Protein AF-A0AAW2KKP0-F1 (afdb_monomer_lite)

pLDDT: mean 89.43, std 18.11, range [39.25, 98.88]

Structure (mmCIF, N/CA/C/O backbone):
data_AF-A0AAW2KKP0-F1
#
_entry.id   AF-A0AAW2KKP0-F1
#
loop_
_atom_site.group_PDB
_atom_site.id
_atom_site.type_symbol
_atom_site.label_atom_id
_atom_site.label_alt_id
_atom_site.label_comp_id
_atom_site.label_asym_id
_atom_site.label_entity_id
_atom_site.label_seq_id
_atom_site.pdbx_PDB_ins_code
_atom_site.Cartn_x
_atom_site.Cartn_y
_atom_site.Cartn_z
_atom_site.occupancy
_atom_site.B_iso_or_equiv
_atom_site.auth_seq_id
_atom_site.auth_comp_id
_atom_site.auth_asym_id
_atom_site.auth_atom_id
_atom_site.pdbx_PDB_model_num
ATOM 1 N N . MET A 1 1 ? -4.303 7.853 -9.889 1.00 92.69 1 MET A N 1
ATOM 2 C CA . MET A 1 1 ? -4.606 7.626 -8.460 1.00 92.69 1 MET A CA 1
ATOM 3 C C . MET A 1 1 ? -3.376 7.920 -7.611 1.00 92.69 1 MET A C 1
ATOM 5 O O . MET A 1 1 ? -3.380 8.950 -6.962 1.00 92.69 1 MET A O 1
ATOM 9 N N . ALA A 1 2 ? -2.305 7.117 -7.682 1.00 96.62 2 ALA A N 1
ATOM 10 C CA . ALA A 1 2 ? -1.173 7.235 -6.755 1.00 96.62 2 ALA A CA 1
ATOM 11 C C . ALA A 1 2 ? -0.365 8.551 -6.837 1.00 96.62 2 ALA A C 1
ATOM 13 O O . ALA A 1 2 ? 0.182 8.988 -5.834 1.00 96.62 2 ALA A O 1
ATOM 14 N N . ALA A 1 3 ? -0.290 9.204 -8.000 1.00 97.62 3 ALA A N 1
ATOM 15 C CA . ALA A 1 3 ? 0.525 10.413 -8.179 1.00 97.62 3 ALA A CA 1
ATOM 16 C C . ALA A 1 3 ? -0.032 11.680 -7.504 1.00 97.62 3 ALA A C 1
ATOM 18 O O . ALA A 1 3 ? 0.726 12.593 -7.192 1.00 97.62 3 ALA A O 1
ATOM 19 N N . ASP A 1 4 ? -1.344 11.746 -7.281 1.00 98.50 4 ASP A N 1
ATOM 20 C CA . ASP A 1 4 ? -2.006 12.924 -6.723 1.00 98.50 4 ASP A CA 1
ATOM 21 C C . ASP A 1 4 ? -2.357 12.678 -5.243 1.00 98.50 4 ASP A C 1
ATOM 23 O O . ASP A 1 4 ? -3.086 11.723 -4.958 1.00 98.50 4 ASP A O 1
ATOM 27 N N . PRO A 1 5 ? -1.872 13.502 -4.292 1.00 98.31 5 PRO A N 1
ATOM 28 C CA . PRO A 1 5 ? -2.109 13.282 -2.864 1.00 98.31 5 PRO A CA 1
ATOM 29 C C . PRO A 1 5 ? -3.590 13.248 -2.477 1.00 98.31 5 PRO A C 1
ATOM 31 O O . PRO A 1 5 ? -3.998 12.422 -1.663 1.00 98.31 5 PRO A O 1
ATOM 34 N N . SER A 1 6 ? -4.420 14.106 -3.078 1.00 98.44 6 SER A N 1
ATOM 35 C CA . SER A 1 6 ? -5.860 14.119 -2.798 1.00 98.44 6 SER A CA 1
ATOM 36 C C . SER A 1 6 ? -6.539 12.840 -3.289 1.00 98.44 6 SER A C 1
ATOM 38 O O . SER A 1 6 ? -7.356 12.254 -2.580 1.00 98.44 6 SER A O 1
ATOM 40 N N . SER A 1 7 ? -6.157 12.362 -4.472 1.00 98.62 7 SER A N 1
ATOM 41 C CA . SER A 1 7 ? -6.647 11.108 -5.042 1.00 98.62 7 SER A CA 1
ATOM 42 C C . SER A 1 7 ? -6.182 9.883 -4.251 1.00 98.62 7 SER A C 1
ATOM 44 O O . SER A 1 7 ? -6.970 8.954 -4.075 1.00 98.62 7 SER A O 1
ATOM 46 N N . ARG A 1 8 ? -4.938 9.867 -3.747 1.00 98.50 8 ARG A N 1
ATOM 47 C CA . ARG A 1 8 ? -4.456 8.812 -2.838 1.00 98.50 8 ARG A CA 1
ATOM 48 C C . ARG A 1 8 ? -5.246 8.778 -1.541 1.00 98.50 8 ARG A C 1
ATOM 50 O O . ARG A 1 8 ? -5.728 7.713 -1.170 1.00 98.50 8 ARG A O 1
ATOM 57 N N . ALA A 1 9 ? -5.432 9.930 -0.897 1.00 98.56 9 ALA A N 1
ATOM 58 C CA . ALA A 1 9 ? -6.204 10.022 0.338 1.00 98.56 9 ALA A CA 1
ATOM 59 C C . ALA A 1 9 ? -7.643 9.516 0.138 1.00 98.56 9 ALA A C 1
ATOM 61 O O . ALA A 1 9 ? -8.147 8.739 0.947 1.00 98.56 9 ALA A O 1
ATOM 62 N N . ALA A 1 10 ? -8.283 9.887 -0.977 1.00 98.75 10 ALA A N 1
ATOM 63 C CA . ALA A 1 10 ? -9.614 9.397 -1.330 1.00 98.75 10 ALA A CA 1
ATOM 64 C C . ALA A 1 10 ? -9.642 7.874 -1.56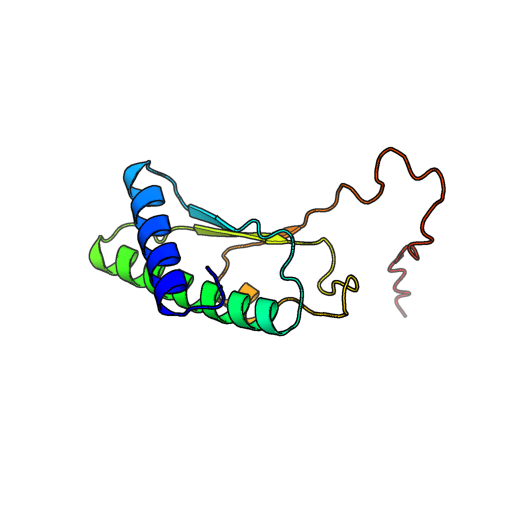2 1.00 98.75 10 ALA A C 1
ATOM 66 O O . ALA A 1 10 ? -10.557 7.190 -1.096 1.00 98.75 10 ALA A O 1
ATOM 67 N N . PHE A 1 11 ? -8.640 7.321 -2.251 1.00 98.81 11 PHE A N 1
ATOM 68 C CA . PHE A 1 11 ? -8.515 5.876 -2.456 1.00 98.81 11 PHE A CA 1
ATOM 69 C C . PHE A 1 11 ? -8.333 5.124 -1.132 1.00 98.81 11 PHE A C 1
ATOM 71 O O . PHE A 1 11 ? -9.074 4.187 -0.848 1.00 98.81 11 PHE A O 1
ATOM 78 N N . VAL A 1 12 ? -7.395 5.566 -0.295 1.00 98.69 12 VAL A N 1
ATOM 79 C CA . VAL A 1 12 ? -7.118 4.963 1.011 1.00 98.69 12 VAL A CA 1
ATOM 80 C C . VAL A 1 12 ? -8.368 4.985 1.893 1.00 98.69 12 VAL A C 1
ATOM 82 O O . VAL A 1 12 ? -8.784 3.932 2.379 1.00 98.69 12 VAL A O 1
ATOM 85 N N . HIS A 1 13 ? -9.024 6.140 2.027 1.00 98.69 13 HIS A N 1
ATOM 86 C CA . HIS A 1 13 ? -10.238 6.266 2.831 1.00 98.69 13 HIS A CA 1
ATOM 87 C C . HIS A 1 13 ? -11.353 5.345 2.320 1.00 98.69 13 HIS A C 1
ATOM 89 O O . HIS A 1 13 ? -11.922 4.571 3.094 1.00 98.69 13 HIS A O 1
ATOM 95 N N . SER A 1 14 ? -11.652 5.392 1.020 1.00 98.69 14 SER A N 1
ATOM 96 C CA . SER A 1 14 ? -12.727 4.576 0.446 1.00 98.69 14 SER A CA 1
ATOM 97 C C . SER A 1 14 ? -12.431 3.075 0.529 1.00 98.69 14 SER A C 1
ATOM 99 O O . SER A 1 14 ? -13.346 2.288 0.767 1.00 98.69 14 SER A O 1
ATOM 101 N N . SER A 1 15 ? -11.166 2.656 0.413 1.00 98.69 15 SER A N 1
ATOM 102 C CA . SER A 1 15 ? -10.776 1.248 0.565 1.00 98.69 15 SER A CA 1
ATOM 103 C C . SER A 1 15 ? -11.062 0.712 1.974 1.00 98.69 15 SER A C 1
ATOM 105 O O . SER A 1 15 ? -11.601 -0.387 2.118 1.00 98.69 15 SER A O 1
ATOM 107 N N . VAL A 1 16 ? -10.782 1.511 3.010 1.00 98.81 16 VAL A N 1
ATOM 108 C CA . VAL A 1 16 ? -11.070 1.174 4.409 1.00 98.81 16 VAL A CA 1
ATOM 109 C C . VAL A 1 16 ? -12.580 1.094 4.635 1.00 98.81 16 VAL A C 1
ATOM 111 O O . VAL A 1 16 ? -13.064 0.115 5.207 1.00 98.81 16 VAL A O 1
ATOM 114 N N . GLU A 1 17 ? -13.348 2.064 4.129 1.00 98.69 17 GLU A N 1
ATOM 115 C CA . GLU A 1 17 ? -14.813 2.044 4.223 1.00 98.69 17 GLU A CA 1
ATOM 116 C C . GLU A 1 17 ? -15.419 0.806 3.562 1.00 98.69 17 GLU A C 1
ATOM 118 O O . GLU A 1 17 ? -16.254 0.130 4.164 1.00 98.69 17 GLU A O 1
ATOM 123 N N . VAL A 1 18 ? -14.990 0.481 2.340 1.00 98.81 18 VAL A N 1
ATOM 124 C CA . VAL A 1 18 ? -15.450 -0.703 1.603 1.00 98.81 18 VAL A CA 1
ATOM 125 C C . VAL A 1 18 ? -15.104 -1.974 2.373 1.00 98.81 18 VAL A C 1
ATOM 127 O O . VAL A 1 18 ? -15.985 -2.809 2.590 1.00 98.81 18 VAL A O 1
ATOM 130 N N . ALA A 1 19 ? -13.864 -2.105 2.851 1.00 98.69 19 ALA A N 1
ATOM 131 C CA . ALA A 1 19 ? -13.440 -3.261 3.632 1.00 98.69 19 ALA A CA 1
ATOM 132 C C . ALA A 1 19 ? -14.338 -3.462 4.862 1.00 98.69 19 ALA A C 1
ATOM 134 O O . ALA A 1 19 ? -14.841 -4.561 5.105 1.00 98.69 19 ALA A O 1
ATOM 135 N N . ARG A 1 20 ? -14.629 -2.385 5.600 1.00 98.12 20 ARG A N 1
ATOM 136 C CA . ARG A 1 20 ? -15.511 -2.448 6.771 1.00 98.12 20 ARG A CA 1
ATOM 137 C C . ARG A 1 20 ? -16.963 -2.722 6.417 1.00 98.12 20 ARG A C 1
ATOM 139 O O . ARG A 1 20 ? -17.588 -3.533 7.100 1.00 98.12 20 ARG A O 1
ATOM 146 N N . LYS A 1 21 ? -17.483 -2.084 5.368 1.00 98.50 21 LYS A N 1
ATOM 147 C CA . LYS A 1 21 ? -18.865 -2.235 4.897 1.00 98.50 21 LYS A CA 1
ATOM 148 C C . LYS A 1 21 ? -19.187 -3.679 4.530 1.00 98.50 21 LYS A C 1
ATOM 150 O O . LYS A 1 21 ? -20.283 -4.146 4.822 1.00 98.50 21 LYS A O 1
ATOM 155 N N . PHE A 1 22 ? -18.239 -4.377 3.912 1.00 98.56 22 PH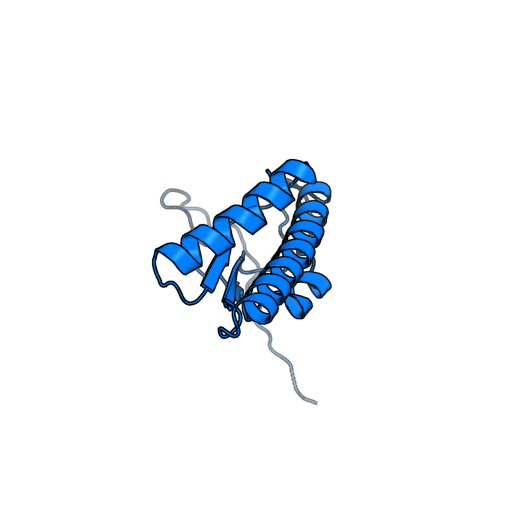E A N 1
ATOM 156 C CA . PHE A 1 22 ? -18.424 -5.757 3.460 1.00 98.56 22 PHE A CA 1
ATOM 157 C C . PHE A 1 22 ? -17.825 -6.807 4.404 1.00 98.56 22 PHE A C 1
ATOM 159 O O . PHE A 1 22 ? -17.858 -7.994 4.098 1.00 98.56 22 PHE A O 1
ATOM 166 N N . GLY A 1 23 ? -17.323 -6.395 5.572 1.00 98.06 23 GLY A N 1
ATOM 167 C CA . GLY A 1 23 ? -16.833 -7.319 6.595 1.00 98.06 23 GLY A CA 1
ATOM 168 C C . GLY A 1 23 ? -15.485 -7.972 6.278 1.00 98.06 23 GLY A C 1
ATOM 169 O O . GLY A 1 23 ? -15.166 -8.999 6.871 1.00 98.06 23 GLY A O 1
ATOM 170 N N . PHE A 1 24 ? -14.684 -7.388 5.385 1.00 98.62 24 PHE A N 1
ATOM 171 C CA . PHE A 1 24 ? -13.327 -7.855 5.115 1.00 98.62 24 PHE A CA 1
ATOM 172 C C . PHE A 1 24 ? -12.389 -7.596 6.301 1.00 98.62 24 PHE A C 1
ATOM 174 O O . PHE A 1 24 ? -12.547 -6.641 7.069 1.00 98.62 24 PHE A O 1
ATOM 181 N N . ASN A 1 25 ? -11.374 -8.453 6.426 1.00 98.38 25 ASN A N 1
ATOM 182 C CA . ASN A 1 25 ? -10.323 -8.321 7.437 1.00 98.38 25 ASN A CA 1
ATOM 183 C C . ASN A 1 25 ? -9.124 -7.498 6.960 1.00 98.38 25 ASN A C 1
ATOM 185 O O . ASN A 1 25 ? -8.277 -7.153 7.777 1.00 98.38 25 ASN A O 1
ATOM 189 N N . GLY A 1 26 ? -9.049 -7.178 5.671 1.00 98.50 26 GLY A N 1
ATOM 190 C CA . GLY A 1 26 ? -7.928 -6.460 5.090 1.00 98.50 26 GLY A CA 1
ATOM 191 C C . GLY A 1 26 ? -8.158 -6.070 3.641 1.00 98.50 26 GLY A C 1
ATOM 192 O O . GLY A 1 26 ? -9.215 -6.361 3.077 1.00 98.50 26 GLY A O 1
ATOM 193 N N . VAL A 1 27 ? -7.151 -5.423 3.062 1.00 98.62 27 VAL A N 1
ATOM 194 C CA . VAL A 1 27 ? -7.083 -5.076 1.643 1.00 98.62 27 VAL A CA 1
ATOM 195 C C . VAL A 1 27 ? -5.728 -5.502 1.081 1.00 98.62 27 VAL A C 1
ATOM 197 O O . VAL A 1 27 ? -4.699 -5.316 1.729 1.00 98.62 27 VAL A O 1
ATOM 200 N N . ASP A 1 28 ? -5.746 -6.061 -0.127 1.00 98.75 28 ASP A N 1
ATOM 201 C CA . ASP A 1 28 ? -4.554 -6.443 -0.884 1.00 98.75 28 ASP A CA 1
ATOM 202 C C . ASP A 1 28 ? -4.356 -5.474 -2.055 1.00 98.75 28 ASP A C 1
ATOM 204 O O . ASP A 1 28 ? -5.293 -5.206 -2.812 1.00 98.75 28 ASP A O 1
ATOM 208 N N . LEU A 1 29 ? -3.154 -4.909 -2.178 1.00 98.62 29 LEU A N 1
ATOM 209 C CA . LEU A 1 29 ? -2.774 -4.057 -3.299 1.00 98.62 29 LEU A CA 1
ATOM 210 C C . LEU A 1 29 ? -2.119 -4.887 -4.398 1.00 98.62 29 LEU A C 1
ATOM 212 O O . LEU A 1 29 ? -1.036 -5.432 -4.201 1.00 98.62 29 LEU A O 1
ATOM 216 N N . ASP A 1 30 ? -2.720 -4.869 -5.580 1.00 98.44 30 ASP A N 1
ATOM 217 C CA . ASP A 1 30 ? -2.198 -5.569 -6.751 1.00 98.44 30 ASP A CA 1
ATOM 218 C C . ASP A 1 30 ? -1.919 -4.580 -7.895 1.00 98.44 30 ASP A C 1
ATOM 220 O O . ASP A 1 30 ? -2.707 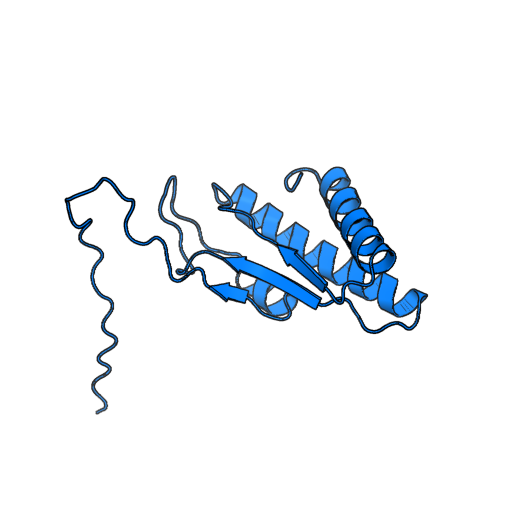-4.402 -8.826 1.00 98.44 30 ASP A O 1
ATOM 224 N N . TRP A 1 31 ? -0.825 -3.818 -7.767 1.00 98.00 31 TRP A N 1
ATOM 225 C CA . TRP A 1 31 ? -0.361 -2.911 -8.822 1.00 98.00 31 TRP A CA 1
ATOM 226 C C . TRP A 1 31 ? 0.706 -3.610 -9.669 1.00 98.00 31 TRP A C 1
ATOM 228 O O . TRP A 1 31 ? 1.860 -3.731 -9.252 1.00 98.00 31 TRP A O 1
ATOM 238 N N . GLU A 1 32 ? 0.328 -3.978 -10.895 1.00 95.94 32 GLU A N 1
ATOM 239 C CA . GLU A 1 32 ? 1.170 -4.668 -11.878 1.00 95.94 32 GLU A CA 1
ATOM 240 C C . GLU A 1 32 ? 1.583 -3.785 -13.072 1.00 95.94 32 GLU A C 1
ATOM 242 O O . GLU A 1 32 ? 0.857 -3.606 -14.045 1.00 95.94 32 GLU A O 1
ATOM 247 N N . TYR A 1 33 ? 2.757 -3.174 -13.100 1.00 95.12 33 TYR A N 1
ATOM 248 C CA . TYR A 1 33 ? 3.620 -2.840 -11.974 1.00 95.12 33 TYR A CA 1
ATOM 249 C C . TYR A 1 33 ? 3.793 -1.312 -11.976 1.00 95.12 33 TYR A C 1
ATOM 251 O O . TYR A 1 33 ? 3.641 -0.713 -13.050 1.00 95.12 33 TYR A O 1
ATOM 259 N N . PRO A 1 34 ? 4.158 -0.666 -10.847 1.00 96.31 34 PRO A N 1
ATOM 260 C CA . PRO A 1 34 ? 4.692 0.702 -10.864 1.00 96.31 34 PRO A CA 1
ATOM 261 C C . PRO A 1 34 ? 5.676 0.837 -12.027 1.00 96.31 34 PRO A C 1
ATOM 263 O O . PRO A 1 34 ? 6.474 -0.084 -12.203 1.00 96.31 34 PRO A O 1
ATOM 266 N N . GLN A 1 35 ? 5.603 1.868 -12.871 1.00 94.44 35 GLN A N 1
ATOM 267 C CA . GLN A 1 35 ? 6.333 1.871 -14.150 1.00 94.44 35 GLN A CA 1
ATOM 268 C C . GLN A 1 35 ? 7.759 2.416 -14.036 1.00 94.44 35 GLN A C 1
ATOM 270 O O . GLN A 1 35 ? 8.659 1.945 -14.738 1.00 94.44 35 GLN A O 1
ATOM 275 N N . ASP A 1 36 ? 7.982 3.361 -13.127 1.00 95.31 36 ASP A N 1
ATOM 276 C CA . ASP A 1 36 ? 9.243 4.080 -12.972 1.00 95.31 36 ASP A CA 1
ATOM 277 C C . ASP A 1 36 ? 9.550 4.416 -11.498 1.00 95.31 36 ASP A C 1
ATOM 279 O O . ASP A 1 36 ? 8.891 3.941 -10.571 1.00 95.31 36 ASP A O 1
ATOM 283 N N . SER A 1 37 ? 10.608 5.197 -11.263 1.00 95.38 37 SER A N 1
ATOM 284 C CA . SER A 1 37 ? 10.990 5.643 -9.919 1.00 95.38 37 SER A CA 1
ATOM 285 C C . SER A 1 37 ? 9.957 6.565 -9.272 1.00 95.38 37 SER A C 1
ATOM 287 O O . SER A 1 37 ? 9.860 6.587 -8.048 1.00 95.38 37 SER A O 1
ATOM 289 N N . THR A 1 38 ? 9.206 7.328 -10.067 1.00 97.06 38 THR A N 1
ATOM 290 C CA . THR A 1 38 ? 8.164 8.228 -9.572 1.00 97.06 38 THR A CA 1
ATOM 291 C C . THR A 1 38 ? 6.971 7.420 -9.081 1.00 97.06 38 THR A C 1
ATOM 293 O O . THR A 1 38 ? 6.498 7.653 -7.974 1.00 97.06 38 THR A O 1
ATOM 296 N N . ASP A 1 39 ? 6.547 6.398 -9.821 1.00 97.69 39 ASP A N 1
ATOM 297 C CA . ASP A 1 39 ? 5.533 5.456 -9.350 1.00 97.69 39 ASP A CA 1
ATOM 298 C C . ASP A 1 39 ? 5.985 4.700 -8.096 1.00 97.69 39 ASP A C 1
ATOM 300 O O . ASP A 1 39 ? 5.177 4.487 -7.196 1.00 97.69 39 ASP A O 1
ATOM 304 N N . MET A 1 40 ? 7.271 4.346 -7.979 1.00 97.69 40 MET A N 1
ATOM 305 C CA . MET A 1 40 ? 7.799 3.732 -6.751 1.00 97.69 40 MET A CA 1
ATOM 306 C C . MET A 1 40 ? 7.759 4.684 -5.545 1.00 97.69 40 MET A C 1
ATOM 308 O O . MET A 1 40 ? 7.449 4.241 -4.441 1.00 97.69 40 MET A O 1
ATOM 312 N N . GLN A 1 41 ? 8.018 5.981 -5.738 1.00 98.38 41 GLN A N 1
ATOM 313 C CA . GLN A 1 41 ? 7.844 6.998 -4.688 1.00 98.38 41 GLN A CA 1
ATOM 314 C C . GLN A 1 41 ? 6.365 7.204 -4.339 1.00 98.38 41 GLN A C 1
ATOM 316 O O . GLN A 1 41 ? 6.004 7.335 -3.175 1.00 98.38 41 GLN A O 1
ATOM 321 N N . ASN A 1 42 ? 5.483 7.181 -5.335 1.00 98.75 42 ASN A N 1
ATOM 322 C CA . ASN A 1 42 ? 4.046 7.278 -5.101 1.00 98.75 42 ASN A CA 1
ATOM 323 C C . ASN A 1 42 ? 3.499 6.044 -4.373 1.00 98.75 42 ASN A C 1
ATOM 325 O O . ASN A 1 42 ? 2.599 6.181 -3.547 1.00 98.75 42 ASN A O 1
ATOM 329 N N . LEU A 1 43 ? 4.043 4.855 -4.652 1.00 98.69 43 LEU A N 1
ATOM 330 C CA . LEU A 1 43 ? 3.756 3.636 -3.901 1.00 98.69 43 LEU A CA 1
ATOM 331 C C . LEU A 1 43 ? 4.219 3.771 -2.446 1.00 98.69 43 LEU A C 1
ATOM 333 O O . LEU A 1 43 ? 3.459 3.425 -1.551 1.00 98.69 43 LEU A O 1
ATOM 337 N N . ASP A 1 44 ? 5.415 4.309 -2.203 1.00 98.62 44 ASP A N 1
ATOM 338 C CA . ASP A 1 44 ? 5.907 4.596 -0.849 1.00 98.62 44 ASP A CA 1
ATOM 339 C C . ASP A 1 44 ? 4.922 5.484 -0.064 1.00 98.62 44 ASP A C 1
ATOM 341 O O . ASP A 1 44 ? 4.418 5.077 0.985 1.00 98.62 44 ASP A O 1
ATOM 345 N N . CYS A 1 45 ? 4.544 6.639 -0.627 1.00 98.75 45 CYS A N 1
ATOM 346 C CA . CYS A 1 45 ? 3.560 7.527 -0.003 1.00 98.75 45 CYS A CA 1
ATOM 347 C C . CYS A 1 45 ? 2.201 6.848 0.206 1.00 98.75 45 CYS A C 1
ATOM 349 O O . CYS A 1 45 ? 1.590 7.014 1.259 1.00 98.75 45 CYS A O 1
ATOM 351 N N . LEU A 1 46 ? 1.729 6.076 -0.778 1.00 98.88 46 LEU A N 1
ATOM 352 C CA . LEU A 1 46 ? 0.463 5.354 -0.683 1.00 98.88 46 LEU A CA 1
ATOM 353 C C . LEU A 1 46 ? 0.457 4.387 0.505 1.00 98.88 46 LEU A C 1
ATOM 355 O O . LEU A 1 46 ? -0.512 4.372 1.258 1.00 98.88 46 LEU A O 1
ATOM 359 N N . LEU A 1 47 ? 1.516 3.595 0.687 1.00 98.88 47 LEU A N 1
ATOM 360 C CA . LEU A 1 47 ? 1.595 2.619 1.776 1.00 98.88 47 LEU A CA 1
ATOM 361 C C . LEU A 1 47 ? 1.649 3.292 3.155 1.00 98.88 47 LEU A C 1
ATOM 363 O O . LEU A 1 47 ? 0.964 2.842 4.077 1.00 98.88 47 LEU A O 1
ATOM 367 N N . ASP A 1 48 ? 2.413 4.380 3.283 1.00 98.75 48 ASP A N 1
ATOM 368 C CA . ASP A 1 48 ? 2.473 5.186 4.507 1.00 98.75 48 ASP A CA 1
ATOM 369 C C . ASP A 1 48 ? 1.092 5.771 4.859 1.00 98.75 48 ASP A C 1
ATOM 371 O O . ASP A 1 48 ? 0.607 5.617 5.984 1.00 98.75 48 ASP A O 1
ATOM 375 N N . GLU A 1 49 ? 0.423 6.406 3.891 1.00 98.81 49 GLU A N 1
ATOM 376 C CA . GLU A 1 49 ? -0.910 6.994 4.071 1.00 98.81 49 GLU A CA 1
ATOM 377 C C . GLU A 1 49 ? -1.955 5.924 4.422 1.00 98.81 49 GLU A C 1
ATOM 379 O O . GLU A 1 49 ? -2.792 6.134 5.305 1.00 98.81 49 GLU A O 1
ATOM 384 N N . TRP A 1 50 ? -1.877 4.750 3.790 1.00 98.81 50 TRP A N 1
ATOM 385 C CA . TRP A 1 50 ? -2.814 3.656 4.023 1.00 98.81 50 TRP A CA 1
ATOM 386 C C . TRP A 1 50 ? -2.709 3.079 5.429 1.00 98.81 50 TRP A C 1
ATOM 388 O O . TRP A 1 50 ? -3.726 2.908 6.107 1.00 98.81 50 TRP A O 1
ATOM 398 N N . ARG A 1 51 ? -1.485 2.838 5.914 1.00 98.81 51 ARG A N 1
ATOM 399 C CA . ARG A 1 51 ? -1.273 2.345 7.278 1.00 98.81 51 ARG A CA 1
ATOM 400 C C . ARG A 1 51 ? -1.731 3.364 8.322 1.00 98.81 51 ARG A C 1
ATOM 402 O O . ARG A 1 51 ? -2.316 2.970 9.333 1.00 98.81 51 ARG A O 1
ATOM 409 N N . VAL A 1 52 ? -1.514 4.658 8.072 1.00 98.81 52 VAL A N 1
ATOM 410 C CA . VAL A 1 52 ? -2.020 5.736 8.936 1.00 98.81 52 VAL A CA 1
ATOM 411 C C . VAL A 1 52 ? -3.546 5.715 9.003 1.00 98.81 52 VAL A C 1
ATOM 413 O O . VAL A 1 52 ? -4.097 5.778 10.102 1.00 98.81 52 VAL A O 1
ATOM 416 N N . GLU A 1 53 ? -4.237 5.603 7.868 1.00 98.81 53 GLU A N 1
ATOM 417 C CA . GLU A 1 53 ? -5.704 5.591 7.851 1.00 98.81 53 GLU A CA 1
ATOM 418 C C . GLU A 1 53 ? -6.287 4.358 8.544 1.00 98.81 53 GLU A C 1
ATOM 420 O O . GLU A 1 53 ? -7.196 4.480 9.363 1.00 98.81 53 GLU A O 1
ATOM 425 N N . VAL A 1 54 ? -5.705 3.179 8.309 1.00 98.81 54 VAL A N 1
ATOM 426 C CA . VAL A 1 54 ? -6.073 1.953 9.031 1.00 98.81 54 VAL A CA 1
ATOM 427 C C . VAL A 1 54 ? -5.897 2.124 10.543 1.00 98.81 54 VAL A C 1
ATOM 429 O O . VAL A 1 54 ? -6.759 1.708 11.316 1.00 98.81 54 VAL A O 1
ATOM 432 N N . GLY A 1 55 ? -4.801 2.752 10.982 1.00 98.75 55 GLY A N 1
ATOM 433 C CA . GLY A 1 55 ? -4.563 3.041 12.396 1.00 98.75 55 GLY A CA 1
ATOM 434 C C . GLY A 1 55 ? -5.595 4.005 12.991 1.00 98.75 55 GLY A C 1
ATOM 435 O O . GLY A 1 55 ? -6.086 3.771 14.097 1.00 98.75 55 GLY A O 1
ATOM 436 N N . LYS A 1 56 ? -5.966 5.060 12.252 1.00 98.69 56 LYS A N 1
ATOM 437 C CA . LYS A 1 56 ? -7.016 6.007 12.662 1.00 98.69 56 LYS A CA 1
ATOM 438 C C . LYS A 1 56 ? -8.370 5.322 12.798 1.00 98.69 56 LYS A C 1
ATOM 440 O O . LYS A 1 56 ? -9.028 5.492 13.822 1.00 98.69 56 LYS A O 1
ATOM 445 N N . GLU A 1 57 ? -8.775 4.538 11.801 1.00 98.62 57 GLU A N 1
ATOM 446 C CA . GLU A 1 57 ? -10.060 3.836 11.820 1.00 98.62 57 GLU A CA 1
ATOM 447 C C . GLU A 1 57 ? -10.129 2.814 12.960 1.00 98.62 57 GLU A C 1
ATOM 449 O O . GLU A 1 57 ? -11.126 2.767 13.685 1.00 98.62 57 GLU A O 1
ATOM 454 N N . ALA A 1 58 ? -9.057 2.050 13.181 1.00 98.62 58 ALA A N 1
ATOM 455 C CA . ALA A 1 58 ? -8.980 1.099 14.285 1.00 98.62 58 ALA A CA 1
ATOM 456 C C . ALA A 1 58 ? -9.086 1.804 15.646 1.00 98.62 58 ALA A C 1
ATOM 458 O O . ALA A 1 58 ? -9.842 1.370 16.515 1.00 98.62 58 ALA A O 1
ATOM 459 N N . GLY A 1 59 ? -8.383 2.930 15.818 1.00 98.56 59 GLY A N 1
ATOM 460 C CA . GLY A 1 59 ? -8.451 3.742 17.033 1.00 98.56 59 GLY A CA 1
ATOM 461 C C . GLY A 1 59 ? -9.835 4.354 17.276 1.00 98.56 59 GLY A C 1
ATOM 462 O O . GLY A 1 59 ? -10.300 4.375 18.413 1.00 98.56 59 GLY A O 1
ATOM 463 N N . ALA A 1 60 ? -10.515 4.812 16.222 1.00 98.38 60 ALA A N 1
ATOM 464 C CA . ALA A 1 60 ? -11.839 5.426 16.319 1.00 98.38 60 ALA A CA 1
ATOM 465 C C . ALA A 1 60 ? -12.961 4.411 16.599 1.00 98.38 60 ALA A C 1
ATOM 467 O O . ALA A 1 60 ? -13.934 4.736 17.276 1.00 98.38 60 ALA A O 1
ATOM 468 N N . THR A 1 61 ? -12.843 3.191 16.072 1.00 97.88 61 THR A N 1
ATOM 469 C CA . THR A 1 61 ? -13.900 2.168 16.163 1.00 97.88 61 THR A CA 1
ATOM 470 C C . THR A 1 61 ? -13.657 1.122 17.249 1.00 97.88 61 THR A C 1
ATOM 472 O O . THR A 1 61 ? -14.577 0.384 17.599 1.00 97.88 61 THR A O 1
ATOM 475 N N . GLY A 1 62 ? -12.425 1.007 17.754 1.00 98.12 62 GLY A N 1
ATOM 476 C CA . GLY A 1 62 ? -12.007 -0.069 18.655 1.00 98.12 62 GLY A CA 1
ATOM 477 C C . GLY A 1 62 ? -11.919 -1.444 17.981 1.00 98.12 62 GLY A C 1
ATOM 478 O O . GLY A 1 62 ? -11.743 -2.455 18.662 1.00 98.12 62 GLY A O 1
ATOM 479 N N . ARG A 1 63 ? -12.062 -1.515 16.651 1.00 98.00 63 ARG A N 1
ATOM 480 C CA . ARG A 1 63 ? -11.932 -2.763 15.890 1.00 98.00 63 ARG A CA 1
ATOM 481 C C . ARG A 1 63 ? -10.453 -3.089 15.659 1.00 98.00 63 ARG A C 1
ATOM 483 O O . ARG A 1 63 ? -9.640 -2.173 15.551 1.00 98.00 63 ARG A O 1
ATOM 490 N N . PRO A 1 64 ? -10.089 -4.376 15.500 1.00 98.56 64 PRO A N 1
ATOM 491 C CA . PRO A 1 64 ? -8.744 -4.740 15.067 1.00 98.56 64 PRO A CA 1
ATOM 492 C C . PRO A 1 64 ? -8.375 -4.033 13.751 1.00 98.56 64 PRO A C 1
ATOM 494 O O . PRO A 1 64 ? -9.239 -3.975 12.862 1.00 98.56 64 PRO A O 1
ATOM 497 N N . PRO A 1 65 ? -7.137 -3.521 13.601 1.00 98.62 65 PRO A N 1
ATOM 498 C CA . PRO A 1 65 ? -6.669 -2.925 12.353 1.00 98.62 65 PRO A CA 1
ATOM 499 C C . PRO A 1 65 ? -6.899 -3.854 11.160 1.00 98.62 65 PRO A C 1
ATOM 501 O O . PRO A 1 65 ? -6.750 -5.070 11.278 1.00 98.62 65 PRO A O 1
ATOM 504 N N . LEU A 1 66 ? -7.278 -3.279 10.019 1.00 98.81 66 LEU A N 1
ATOM 505 C CA . LEU A 1 66 ? -7.317 -4.020 8.762 1.00 98.81 66 LEU A CA 1
ATOM 506 C C . LEU A 1 66 ? -5.905 -4.481 8.383 1.00 98.81 66 LEU A C 1
ATOM 508 O O . LEU A 1 66 ? -4.935 -3.739 8.540 1.00 98.81 66 LEU A O 1
ATOM 512 N N . LEU A 1 67 ? -5.814 -5.698 7.861 1.00 98.88 67 LEU A N 1
ATOM 513 C CA . LEU A 1 67 ? -4.591 -6.211 7.262 1.00 98.88 67 LEU A CA 1
ATOM 514 C C . LEU A 1 67 ? -4.328 -5.475 5.946 1.00 98.88 67 LEU A C 1
ATOM 516 O O . LEU A 1 67 ? -5.251 -5.276 5.157 1.00 98.88 67 LEU A O 1
ATOM 520 N N . LEU A 1 68 ? -3.083 -5.088 5.704 1.00 98.88 68 LEU A N 1
ATOM 521 C CA . LEU A 1 68 ? -2.631 -4.541 4.431 1.00 98.88 68 LEU A CA 1
ATOM 522 C C . LEU A 1 68 ? -1.602 -5.485 3.833 1.00 98.88 68 LEU A C 1
ATOM 524 O O . LEU A 1 68 ? -0.557 -5.741 4.433 1.00 98.88 68 LEU A O 1
ATOM 528 N N . THR A 1 69 ? -1.891 -5.981 2.640 1.00 98.88 69 THR A N 1
ATOM 529 C CA . THR A 1 69 ? -1.010 -6.885 1.903 1.00 98.88 69 THR A CA 1
ATOM 530 C C . THR A 1 69 ? -0.786 -6.353 0.496 1.00 98.88 69 THR A C 1
ATOM 532 O O . THR A 1 69 ? -1.456 -5.413 0.062 1.00 98.88 69 THR A O 1
ATOM 535 N N . ALA A 1 70 ? 0.195 -6.902 -0.211 1.00 98.81 70 ALA A N 1
ATOM 536 C CA . ALA A 1 70 ? 0.356 -6.611 -1.626 1.00 98.81 70 ALA A CA 1
ATOM 537 C C . ALA A 1 70 ? 0.854 -7.830 -2.393 1.00 98.81 70 ALA A C 1
ATOM 539 O O . ALA A 1 70 ? 1.751 -8.540 -1.922 1.00 98.81 70 ALA A O 1
ATOM 540 N N . ALA A 1 71 ? 0.338 -8.015 -3.602 1.00 98.62 71 ALA A N 1
ATOM 541 C CA . ALA A 1 71 ? 0.963 -8.847 -4.611 1.00 98.62 71 ALA A CA 1
ATOM 542 C C . ALA A 1 71 ? 2.099 -8.057 -5.279 1.00 98.62 71 ALA A C 1
ATOM 544 O O . ALA A 1 71 ? 1.936 -6.916 -5.713 1.00 98.62 71 ALA A O 1
ATOM 545 N N . VAL A 1 72 ? 3.298 -8.641 -5.315 1.00 97.75 72 VAL A N 1
ATOM 546 C CA . VAL A 1 72 ? 4.488 -7.987 -5.879 1.00 97.75 72 VAL A CA 1
ATOM 547 C C . VAL A 1 72 ? 5.229 -8.916 -6.825 1.00 97.75 72 VAL A C 1
ATOM 549 O O . VAL A 1 72 ? 5.145 -10.144 -6.730 1.00 97.75 72 VAL A O 1
ATOM 552 N N . TYR A 1 73 ? 5.998 -8.320 -7.735 1.00 96.31 73 TYR A N 1
ATOM 553 C CA . TYR A 1 73 ? 6.878 -9.071 -8.622 1.00 96.31 73 TYR A CA 1
ATOM 554 C C . TYR A 1 73 ? 7.848 -9.953 -7.819 1.00 96.31 73 TYR A C 1
ATOM 556 O O . TYR A 1 73 ? 8.296 -9.579 -6.736 1.00 96.31 73 TYR A O 1
ATOM 564 N N . TYR A 1 74 ? 8.236 -11.108 -8.367 1.00 93.44 74 TYR A N 1
ATOM 565 C CA . TYR A 1 74 ? 9.106 -12.072 -7.674 1.00 93.44 74 TYR A CA 1
ATOM 566 C C . TYR A 1 74 ? 10.500 -11.525 -7.305 1.00 93.44 74 TYR A C 1
ATOM 568 O O . TYR A 1 74 ? 11.239 -12.153 -6.545 1.00 93.44 74 TYR A O 1
ATOM 576 N N . SER A 1 75 ? 10.906 -10.390 -7.882 1.00 94.50 75 SER A N 1
ATOM 577 C CA . SER A 1 75 ? 12.186 -9.736 -7.624 1.00 94.50 75 SER A CA 1
ATOM 578 C C . SER A 1 75 ? 11.984 -8.342 -7.043 1.00 94.50 75 SER A C 1
ATOM 580 O O . SER A 1 75 ? 11.121 -7.591 -7.492 1.00 94.50 75 SER A O 1
ATOM 582 N N . ALA A 1 76 ? 12.863 -7.958 -6.112 1.00 94.62 76 ALA A N 1
ATOM 583 C CA . ALA A 1 76 ? 12.920 -6.602 -5.565 1.00 94.62 76 ALA A CA 1
ATOM 584 C C . ALA A 1 76 ? 13.207 -5.530 -6.634 1.00 94.62 76 ALA A C 1
ATOM 586 O O . ALA A 1 76 ? 12.917 -4.354 -6.415 1.00 94.62 76 ALA A O 1
ATOM 587 N N . PHE A 1 77 ? 13.769 -5.940 -7.777 1.00 96.12 77 PHE A N 1
ATOM 588 C CA . PHE A 1 77 ? 14.089 -5.075 -8.903 1.00 96.12 77 PHE A CA 1
ATOM 589 C C . PHE A 1 77 ? 13.281 -5.472 -10.134 1.00 96.12 77 PHE A C 1
ATOM 591 O O . PHE A 1 77 ? 13.240 -6.642 -10.521 1.00 96.12 77 PHE A O 1
ATOM 598 N N . ILE A 1 78 ? 12.716 -4.474 -10.807 1.00 94.44 78 ILE A N 1
ATOM 599 C CA . ILE A 1 78 ? 12.072 -4.640 -12.108 1.00 94.44 78 ILE A CA 1
ATOM 600 C C . ILE A 1 78 ? 12.913 -3.880 -13.131 1.00 94.44 78 ILE A C 1
ATOM 602 O O . ILE A 1 78 ? 13.210 -2.705 -12.938 1.00 94.44 78 ILE A O 1
ATOM 606 N N . SER A 1 79 ? 13.333 -4.554 -14.203 1.00 92.94 79 SER A N 1
ATOM 607 C CA . SER A 1 79 ? 14.240 -3.987 -15.214 1.00 92.94 79 SER A CA 1
ATOM 608 C C . SER A 1 79 ? 13.536 -3.448 -16.462 1.00 92.94 79 SER A C 1
ATOM 610 O O . SER A 1 79 ? 14.183 -2.807 -17.287 1.00 92.94 79 SER A O 1
ATOM 612 N N . TRP A 1 80 ? 12.230 -3.689 -16.613 1.00 87.88 80 TRP A N 1
ATOM 613 C CA . TRP A 1 80 ? 11.431 -3.259 -17.764 1.00 87.88 80 TRP A CA 1
ATOM 614 C C . TRP A 1 80 ? 10.217 -2.428 -17.318 1.00 87.88 80 TRP A C 1
ATOM 616 O O . TRP A 1 80 ? 9.543 -2.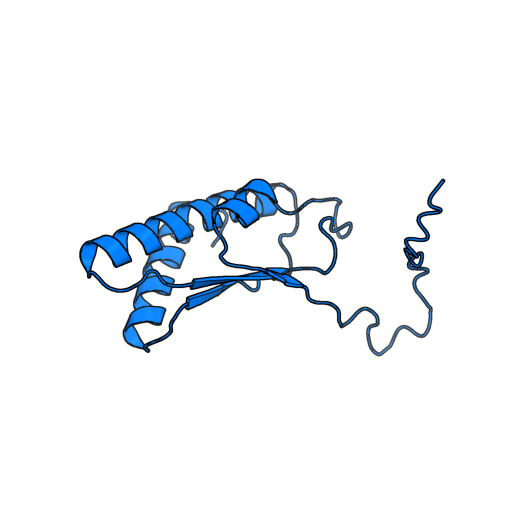840 -16.371 1.00 87.88 80 TRP A O 1
ATOM 626 N N . PRO A 1 81 ? 9.910 -1.292 -17.967 1.00 88.00 81 PRO A N 1
ATOM 627 C CA . PRO A 1 81 ? 10.643 -0.679 -19.083 1.00 88.00 81 PRO A CA 1
ATOM 628 C C . PRO A 1 81 ? 11.960 -0.002 -18.664 1.00 88.00 81 PRO A C 1
ATOM 630 O O . PRO A 1 81 ? 12.827 0.201 -19.507 1.00 88.00 81 PRO A O 1
ATOM 633 N N . ALA A 1 82 ? 12.132 0.288 -17.373 1.00 90.62 82 ALA A N 1
ATOM 634 C CA . ALA A 1 82 ? 13.351 0.841 -16.789 1.00 90.62 82 ALA A CA 1
ATOM 635 C C . ALA A 1 82 ? 13.669 0.169 -15.445 1.00 90.62 82 ALA A C 1
ATOM 637 O O . ALA A 1 82 ? 12.769 -0.359 -14.781 1.00 90.62 82 ALA A O 1
ATOM 638 N N . LEU A 1 83 ? 14.946 0.205 -15.043 1.00 94.94 83 LEU A N 1
ATOM 639 C CA . LEU A 1 83 ? 15.392 -0.316 -13.751 1.00 94.94 83 LEU A CA 1
ATOM 640 C C . LEU A 1 83 ? 14.795 0.501 -12.605 1.00 94.94 83 LEU A C 1
ATOM 642 O O . LEU A 1 83 ? 14.993 1.710 -12.520 1.00 94.94 83 LEU A O 1
ATOM 646 N N . ARG A 1 84 ? 14.121 -0.191 -11.694 1.00 96.56 84 ARG A N 1
ATOM 647 C CA . ARG A 1 84 ? 13.542 0.374 -10.475 1.00 96.56 84 ARG A CA 1
ATOM 648 C C . ARG A 1 84 ? 13.467 -0.683 -9.387 1.00 96.56 84 ARG A C 1
ATOM 650 O O . ARG A 1 84 ? 13.467 -1.881 -9.678 1.00 96.56 84 ARG A O 1
ATOM 657 N N . ALA A 1 85 ? 13.403 -0.223 -8.148 1.00 97.31 85 ALA A N 1
ATOM 658 C CA . ALA A 1 85 ? 13.311 -1.068 -6.971 1.00 97.31 85 ALA A CA 1
ATOM 659 C C . ALA A 1 85 ? 12.047 -0.725 -6.193 1.00 97.31 85 ALA A C 1
ATOM 661 O O . ALA A 1 85 ? 11.677 0.446 -6.106 1.00 97.31 85 ALA A O 1
ATOM 662 N N . TYR A 1 86 ? 11.416 -1.740 -5.615 1.00 98.25 86 TYR A N 1
ATOM 663 C CA . TYR A 1 86 ? 10.337 -1.512 -4.664 1.00 98.25 86 TYR A CA 1
ATOM 664 C C . TYR A 1 86 ? 10.835 -0.727 -3.437 1.00 98.25 86 TYR A C 1
ATOM 666 O O . TYR A 1 86 ? 11.972 -0.944 -3.000 1.00 98.25 86 TYR A O 1
ATOM 674 N N . PRO A 1 87 ? 9.997 0.138 -2.833 1.00 97.81 87 PRO A N 1
ATOM 675 C CA . PRO A 1 87 ? 10.338 0.865 -1.613 1.00 97.81 87 PRO A CA 1
ATOM 676 C C . PRO A 1 87 ? 10.317 -0.081 -0.400 1.00 97.81 87 PRO A C 1
ATOM 678 O O . PRO A 1 87 ? 9.377 -0.099 0.391 1.00 97.81 87 PRO A O 1
ATOM 681 N N . SER A 1 88 ? 11.359 -0.904 -0.250 1.00 96.62 88 SER A N 1
ATOM 682 C CA . SER A 1 88 ? 11.403 -2.003 0.728 1.00 96.62 88 SER A CA 1
ATOM 683 C C . SER A 1 88 ? 11.237 -1.546 2.179 1.00 96.62 88 SER A C 1
ATOM 685 O O . SER A 1 88 ? 10.628 -2.257 2.974 1.00 96.62 88 SER A O 1
ATOM 687 N N . GLY A 1 89 ? 11.750 -0.359 2.522 1.00 97.81 89 GLY A N 1
ATOM 688 C CA . GLY A 1 89 ? 11.571 0.233 3.850 1.00 97.81 89 GLY A CA 1
ATOM 689 C C . GLY A 1 89 ? 10.101 0.519 4.156 1.00 97.81 89 GLY A C 1
ATOM 690 O O . GLY A 1 89 ? 9.609 0.130 5.211 1.00 97.81 89 GLY A O 1
ATOM 691 N N . SER A 1 90 ? 9.389 1.117 3.201 1.00 98.00 90 SER A N 1
ATOM 692 C CA . SER A 1 90 ? 7.955 1.396 3.308 1.00 98.00 90 SER A CA 1
ATOM 693 C C . SER A 1 90 ? 7.128 0.121 3.360 1.00 98.00 90 SER A C 1
ATOM 695 O O . SER A 1 90 ? 6.293 -0.047 4.243 1.00 98.00 90 SER A O 1
ATOM 697 N N . ILE A 1 91 ? 7.424 -0.834 2.475 1.00 98.44 91 ILE A N 1
ATOM 698 C CA . ILE A 1 91 ? 6.769 -2.147 2.456 1.00 98.44 91 ILE A CA 1
ATOM 699 C C . ILE A 1 91 ? 6.901 -2.833 3.818 1.00 98.44 91 ILE A C 1
ATOM 701 O O . ILE A 1 91 ? 5.896 -3.232 4.395 1.00 98.44 91 ILE A O 1
ATOM 705 N N . SER A 1 92 ? 8.118 -2.916 4.364 1.00 98.19 92 SER A N 1
ATOM 706 C CA . SER A 1 92 ? 8.365 -3.566 5.657 1.00 98.19 92 SER A CA 1
ATOM 707 C C . SER A 1 92 ? 7.721 -2.840 6.838 1.00 98.19 92 SER A C 1
ATOM 709 O O . SER A 1 92 ? 7.462 -3.470 7.860 1.00 98.19 92 SER A O 1
ATOM 711 N N . LYS A 1 93 ? 7.535 -1.522 6.740 1.00 98.62 93 LYS A N 1
ATOM 712 C CA . LYS A 1 93 ? 6.919 -0.704 7.787 1.00 98.62 93 LYS A CA 1
ATOM 713 C C . LYS A 1 93 ? 5.393 -0.809 7.762 1.00 98.62 93 LYS A C 1
ATOM 715 O O . LYS A 1 93 ? 4.768 -0.771 8.818 1.00 98.62 93 LYS A O 1
ATOM 720 N N . ASN A 1 94 ? 4.806 -0.893 6.569 1.00 98.88 94 ASN A N 1
ATOM 721 C CA . ASN A 1 94 ? 3.386 -0.621 6.368 1.00 98.88 94 ASN A CA 1
ATOM 722 C C . ASN A 1 94 ? 2.554 -1.833 5.960 1.00 98.88 94 ASN A C 1
ATOM 724 O O . ASN A 1 94 ? 1.350 -1.799 6.193 1.00 98.88 94 ASN A O 1
ATOM 728 N N . LEU A 1 95 ? 3.130 -2.879 5.368 1.00 98.81 95 LEU A N 1
ATOM 729 C CA . LEU A 1 95 ? 2.395 -4.091 4.998 1.00 98.81 95 LEU A CA 1
ATOM 730 C C . LEU A 1 95 ? 2.572 -5.177 6.060 1.00 98.81 95 LEU A C 1
ATOM 732 O O . LEU A 1 95 ? 3.650 -5.327 6.628 1.00 98.81 95 LEU A O 1
ATOM 736 N N . ASP A 1 96 ? 1.514 -5.947 6.307 1.00 98.81 96 ASP A N 1
ATOM 737 C CA . ASP A 1 96 ? 1.557 -7.101 7.207 1.00 98.81 96 ASP A CA 1
ATOM 738 C C . ASP A 1 96 ? 2.353 -8.253 6.575 1.00 98.81 96 ASP A C 1
ATOM 740 O O . ASP A 1 96 ? 3.120 -8.935 7.254 1.00 98.81 96 ASP A O 1
ATOM 744 N N . TRP A 1 97 ? 2.209 -8.451 5.260 1.00 98.56 97 TRP A N 1
ATOM 745 C CA . TRP A 1 97 ? 3.068 -9.312 4.446 1.00 98.56 97 TRP A CA 1
ATOM 746 C C . TRP A 1 97 ? 2.940 -8.979 2.954 1.00 98.56 97 TRP A C 1
ATOM 748 O O . TRP A 1 97 ? 2.098 -8.183 2.538 1.00 98.56 97 TRP A O 1
ATOM 758 N N . ILE A 1 98 ? 3.781 -9.621 2.141 1.00 98.50 98 ILE A N 1
ATOM 759 C CA . ILE A 1 98 ? 3.728 -9.559 0.678 1.00 98.50 98 ILE A CA 1
ATOM 760 C C . ILE A 1 98 ? 3.503 -10.949 0.085 1.00 98.50 98 ILE A C 1
ATOM 762 O O . ILE A 1 98 ? 4.031 -11.946 0.582 1.00 98.50 98 ILE A O 1
ATOM 766 N N . ASN A 1 99 ? 2.758 -10.995 -1.013 1.00 98.25 99 ASN A N 1
ATOM 767 C CA . ASN A 1 99 ? 2.537 -12.180 -1.825 1.00 98.25 99 ASN A CA 1
ATOM 768 C C . ASN A 1 99 ? 3.457 -12.093 -3.053 1.00 98.25 99 ASN A C 1
ATOM 770 O O . ASN A 1 99 ? 3.240 -11.279 -3.949 1.00 98.25 99 ASN A O 1
ATOM 774 N N . LEU A 1 100 ? 4.520 -12.902 -3.095 1.00 97.31 100 LEU A N 1
ATOM 775 C CA . LEU A 1 100 ? 5.413 -12.942 -4.258 1.00 97.31 100 LEU A CA 1
ATOM 776 C C . LEU A 1 100 ? 4.733 -13.684 -5.412 1.00 97.31 100 LEU A C 1
ATOM 778 O O . LEU A 1 100 ? 4.421 -14.872 -5.291 1.00 97.31 100 LEU A O 1
ATOM 782 N N . MET A 1 101 ? 4.561 -13.006 -6.545 1.00 96.44 101 MET A N 1
ATOM 783 C CA . MET A 1 101 ? 4.004 -13.598 -7.762 1.00 96.44 101 MET A CA 1
ATOM 784 C C . MET A 1 101 ? 5.041 -14.473 -8.470 1.00 96.44 101 MET A C 1
ATOM 786 O O . MET A 1 101 ? 5.653 -14.099 -9.470 1.00 96.44 101 MET A O 1
ATOM 790 N N . ASN A 1 102 ? 5.272 -15.659 -7.905 1.00 93.12 102 ASN A N 1
ATOM 791 C CA . ASN A 1 102 ? 6.237 -16.646 -8.389 1.00 93.12 102 ASN A CA 1
ATOM 792 C C . ASN A 1 102 ? 5.651 -17.544 -9.489 1.00 93.12 102 ASN A C 1
ATOM 794 O O . ASN A 1 102 ? 5.729 -18.774 -9.427 1.00 93.12 102 ASN A O 1
ATOM 798 N N . TYR A 1 103 ? 5.031 -16.923 -10.483 1.00 90.81 103 TYR A N 1
ATOM 799 C CA . TYR A 1 103 ? 4.394 -17.568 -11.627 1.00 90.81 103 TYR A CA 1
ATOM 800 C C . TYR A 1 103 ? 4.538 -16.680 -12.872 1.00 90.81 103 TYR A C 1
ATOM 802 O O . TYR A 1 103 ? 5.232 -15.667 -12.839 1.00 90.81 103 TYR A O 1
ATOM 810 N N . ASP A 1 104 ? 3.992 -17.124 -14.006 1.00 87.69 104 ASP A N 1
ATOM 811 C CA . ASP A 1 104 ? 4.011 -16.401 -15.289 1.00 87.69 104 ASP A CA 1
ATOM 812 C C . ASP A 1 104 ? 5.399 -15.998 -15.818 1.00 87.69 104 ASP A C 1
ATOM 814 O O . ASP A 1 104 ? 5.553 -15.118 -16.664 1.00 87.69 104 ASP A O 1
ATOM 818 N N . TYR A 1 105 ? 6.435 -16.743 -15.423 1.00 83.44 105 TYR A N 1
ATOM 819 C CA . TYR A 1 105 ? 7.799 -16.591 -15.948 1.00 83.44 105 TYR A CA 1
ATOM 820 C C . TYR A 1 105 ? 7.902 -16.783 -17.471 1.00 83.44 105 TYR A C 1
ATOM 822 O O . TYR A 1 105 ? 8.860 -16.329 -18.107 1.00 83.44 105 TYR A O 1
ATOM 830 N N . HIS A 1 106 ? 6.934 -17.482 -18.068 1.00 79.88 106 HIS A N 1
ATOM 831 C CA . HIS A 1 106 ? 6.878 -17.776 -19.492 1.00 79.88 106 HIS A CA 1
ATOM 832 C C . HIS A 1 106 ? 5.485 -17.471 -20.040 1.00 79.88 106 HIS A C 1
ATOM 834 O O . HIS A 1 106 ? 4.507 -18.097 -19.647 1.00 79.88 106 HIS A O 1
ATOM 840 N N . ALA A 1 107 ? 5.404 -16.561 -21.011 1.00 69.81 107 ALA A N 1
ATOM 841 C CA . ALA A 1 107 ? 4.169 -16.322 -21.747 1.00 69.81 107 ALA A CA 1
ATOM 842 C C . ALA A 1 107 ? 3.922 -17.440 -22.776 1.00 69.81 107 ALA A C 1
ATOM 844 O O . ALA A 1 107 ? 4.839 -17.845 -23.507 1.00 69.81 107 ALA A O 1
ATOM 845 N N . SER A 1 108 ? 2.674 -17.902 -22.880 1.00 62.44 108 SER A N 1
ATOM 846 C CA . SER A 1 108 ? 2.231 -18.868 -23.889 1.00 62.44 108 SER A CA 1
ATOM 847 C C . SER A 1 108 ? 2.384 -18.276 -25.296 1.00 62.44 108 SER A C 1
ATOM 849 O O . SER A 1 108 ? 1.528 -17.542 -25.779 1.00 62.44 108 SER A O 1
ATOM 851 N N . GLY A 1 109 ? 3.513 -18.560 -25.946 1.00 60.59 109 GLY A N 1
ATOM 852 C CA . GLY A 1 109 ? 3.817 -18.081 -27.299 1.00 60.59 109 GLY A CA 1
ATOM 853 C C . GLY A 1 109 ? 5.297 -17.811 -27.552 1.00 60.59 109 GLY A C 1
ATOM 854 O O . GLY A 1 109 ? 5.734 -17.821 -28.701 1.00 60.59 109 GLY A O 1
ATOM 855 N N . ASN A 1 110 ? 6.108 -17.647 -26.503 1.00 51.53 110 ASN A N 1
ATOM 856 C CA . ASN A 1 110 ? 7.544 -17.444 -26.664 1.00 51.53 110 ASN A CA 1
ATOM 857 C C . ASN A 1 110 ? 8.293 -18.776 -26.498 1.00 51.53 110 ASN A C 1
ATOM 859 O O . ASN A 1 110 ? 8.707 -19.147 -25.406 1.00 51.53 110 ASN A O 1
ATOM 863 N N . ARG A 1 111 ? 8.484 -19.511 -27.603 1.00 49.12 111 ARG A N 1
ATOM 864 C CA . ARG A 1 111 ? 9.293 -20.753 -27.655 1.00 49.12 111 ARG A CA 1
ATOM 865 C C . ARG A 1 111 ? 10.802 -20.526 -27.489 1.00 49.12 111 ARG A C 1
ATOM 867 O O . ARG A 1 111 ? 11.585 -21.450 -27.684 1.00 49.12 111 ARG A O 1
ATOM 874 N N . ARG A 1 112 ? 11.234 -19.311 -27.156 1.00 48.25 112 ARG A N 1
ATOM 875 C CA . ARG A 1 112 ? 12.631 -19.028 -26.836 1.00 48.25 112 ARG A CA 1
ATOM 876 C C . ARG A 1 112 ? 12.749 -18.827 -25.332 1.00 48.25 112 ARG A C 1
ATOM 878 O O . ARG A 1 112 ? 12.078 -17.934 -24.810 1.00 48.25 112 ARG A O 1
ATOM 885 N N . PRO A 1 113 ? 13.600 -19.602 -24.639 1.00 43.38 113 PRO A N 1
ATOM 886 C CA . PRO A 1 113 ? 13.993 -19.242 -23.292 1.00 43.38 113 PRO A CA 1
ATOM 887 C C . PRO A 1 113 ? 14.567 -17.828 -23.379 1.00 43.38 113 PRO A C 1
ATOM 889 O O . PRO A 1 113 ? 15.573 -17.605 -24.053 1.00 43.38 113 PRO A O 1
ATOM 892 N N . ARG A 1 114 ? 13.935 -16.849 -22.727 1.00 49.12 114 ARG A N 1
ATOM 893 C CA . ARG A 1 114 ? 14.733 -15.726 -22.241 1.00 49.12 114 ARG A CA 1
ATOM 894 C C . ARG A 1 114 ? 15.709 -16.388 -21.279 1.00 49.12 114 ARG A C 1
ATOM 896 O O . ARG A 1 114 ? 15.248 -17.028 -20.337 1.00 49.12 114 ARG A O 1
ATOM 903 N N . GLU A 1 115 ? 17.007 -16.351 -21.573 1.00 44.44 115 GLU A N 1
ATOM 904 C CA . GLU A 1 115 ? 18.048 -16.800 -20.646 1.00 44.44 115 GLU A CA 1
ATOM 905 C C . GLU A 1 115 ? 17.938 -15.971 -19.363 1.00 44.44 115 GLU A C 1
ATOM 907 O O . GLU A 1 115 ? 18.591 -14.950 -19.167 1.00 44.44 115 GLU A O 1
ATOM 912 N N . LEU A 1 116 ? 17.046 -16.395 -18.480 1.00 51.78 116 LEU A N 1
ATOM 913 C CA . LEU A 1 116 ? 16.985 -15.934 -17.116 1.00 51.78 116 LEU A CA 1
ATOM 914 C C . LEU A 1 116 ? 17.993 -16.806 -16.390 1.00 51.78 116 LEU A C 1
ATOM 916 O O . LEU A 1 116 ? 17.761 -17.995 -16.163 1.00 51.78 116 LEU A O 1
ATOM 920 N N . LYS A 1 117 ? 19.161 -16.218 -16.112 1.00 39.25 117 LYS A N 1
ATOM 921 C CA . LYS A 1 117 ? 20.194 -16.819 -15.270 1.00 39.25 117 LYS A CA 1
ATOM 922 C C . LYS A 1 117 ? 19.514 -17.412 -14.039 1.00 39.25 117 LYS A C 1
ATOM 924 O O . LYS A 1 117 ? 19.038 -16.670 -13.181 1.00 39.25 117 LYS A O 1
ATOM 929 N N . ARG A 1 118 ? 19.472 -18.746 -13.961 1.00 44.50 118 ARG A N 1
ATOM 930 C CA . ARG A 1 118 ? 19.081 -19.460 -12.747 1.00 44.50 118 ARG A CA 1
ATOM 931 C C . ARG A 1 118 ? 19.973 -18.949 -11.621 1.00 44.50 118 ARG A C 1
ATOM 933 O O . ARG A 1 118 ? 21.177 -19.193 -11.630 1.00 44.50 118 ARG A O 1
ATOM 940 N N . HIS A 1 119 ? 19.395 -18.226 -10.670 1.00 47.41 119 HIS A N 1
ATOM 941 C CA . HIS A 1 119 ? 20.065 -17.913 -9.415 1.00 47.41 119 HIS A CA 1
ATOM 942 C C . HIS A 1 119 ? 20.003 -19.169 -8.541 1.00 47.41 119 HIS A C 1
ATOM 944 O O . HIS A 1 119 ? 19.127 -19.323 -7.697 1.00 47.41 119 HIS A O 1
ATOM 950 N N . TYR A 1 120 ? 20.912 -20.114 -8.784 1.00 41.53 120 TYR A N 1
ATOM 951 C CA . TYR A 1 120 ? 21.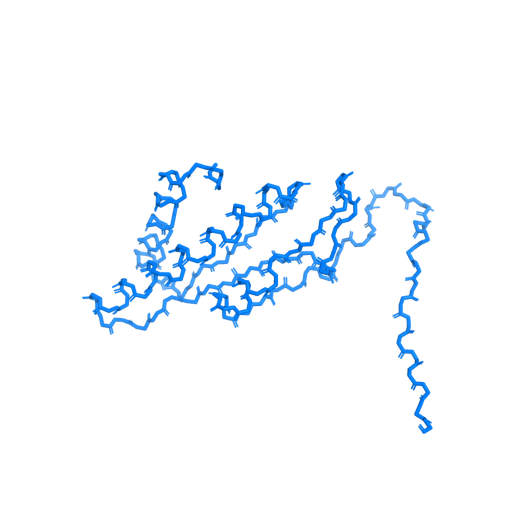214 -21.129 -7.784 1.00 41.53 120 TYR A CA 1
ATOM 952 C C . TYR A 1 120 ? 22.085 -20.479 -6.713 1.00 41.53 120 TYR A C 1
ATOM 954 O O . TYR A 1 120 ? 23.246 -20.150 -6.953 1.00 41.53 120 TYR A O 1
ATOM 962 N N . LEU A 1 121 ? 21.522 -20.292 -5.522 1.00 41.50 121 LEU A N 1
ATOM 963 C CA . LEU A 1 121 ? 22.274 -19.945 -4.322 1.00 41.50 121 LEU A CA 1
ATOM 964 C C . LEU A 1 121 ? 2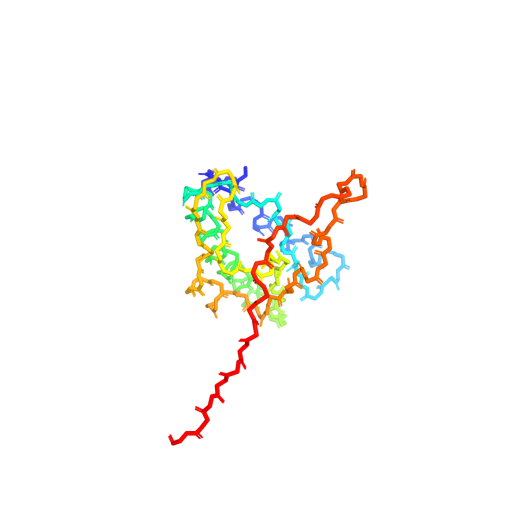3.004 -21.206 -3.826 1.00 41.50 121 LEU A C 1
ATOM 966 O O . LEU A 1 121 ? 22.566 -21.873 -2.896 1.00 41.50 121 LEU A O 1
ATOM 970 N N . THR A 1 122 ? 24.123 -21.573 -4.450 1.00 43.97 122 THR A N 1
ATOM 971 C CA . THR A 1 122 ? 25.068 -22.508 -3.821 1.00 43.97 122 THR A CA 1
ATOM 972 C C . THR A 1 122 ? 26.027 -21.703 -2.961 1.00 43.97 122 THR A C 1
ATOM 974 O O . THR A 1 122 ? 27.075 -21.254 -3.427 1.00 43.97 122 THR A O 1
ATOM 977 N N . ARG A 1 123 ? 25.667 -21.494 -1.693 1.00 43.50 123 ARG A N 1
ATOM 978 C CA . ARG A 1 123 ? 26.617 -21.001 -0.695 1.00 43.50 123 ARG A CA 1
ATOM 979 C C . ARG A 1 123 ? 27.479 -22.191 -0.267 1.00 43.50 123 ARG A C 1
ATOM 981 O O . ARG A 1 123 ? 27.000 -23.079 0.431 1.00 43.50 123 ARG A O 1
ATOM 988 N N . LYS A 1 124 ? 28.737 -22.235 -0.718 1.00 39.34 124 LYS A N 1
ATOM 989 C CA . LYS A 1 124 ? 29.760 -23.069 -0.074 1.00 39.34 124 LYS A CA 1
ATOM 990 C C . LYS A 1 124 ? 29.981 -22.497 1.323 1.00 39.34 124 LYS A C 1
ATOM 992 O O . LYS A 1 124 ? 30.347 -21.333 1.457 1.00 39.34 124 LYS A O 1
ATOM 997 N N . VAL A 1 125 ? 29.700 -23.309 2.333 1.00 48.69 125 VAL A N 1
ATOM 998 C CA . VAL A 1 125 ? 30.145 -23.073 3.704 1.00 48.69 125 VAL A CA 1
ATOM 999 C C . VAL A 1 125 ? 31.604 -23.518 3.765 1.00 48.69 125 VAL A C 1
ATOM 1001 O O . VAL A 1 125 ? 31.906 -24.674 3.469 1.00 48.69 125 VAL A O 1
ATOM 1004 N N . THR A 1 126 ? 32.485 -22.587 4.104 1.00 59.28 126 THR A N 1
ATOM 1005 C CA . THR A 1 126 ? 33.800 -22.833 4.706 1.00 59.28 126 THR A CA 1
ATOM 1006 C C . THR A 1 126 ? 33.913 -21.896 5.883 1.00 59.28 126 THR A C 1
ATOM 1008 O O . THR A 1 126 ? 33.543 -20.716 5.678 1.00 59.28 126 THR A O 1
#

Foldseek 3Di:
DLLDPVVLLVVLLVLVVVCVVVVHQADEAEDPDQQDQSSLVSVLVSLVSNQVNQVVVCVVPVDPGRAYEYEDEQDQWDPPPHTDGHPVVSCVVRHPYYDYPPDPCDDPPPPDPPPPPPPDPPDDDD

InterPro domains:
  IPR001223 Glycoside hydrolase family 18, catalytic domain [PF00704] (1-110)
  IPR001223 Glycoside hydrolase family 18, catalytic domain [PS51910] (1-126)
  IPR001579 Glycosyl hydrolase family 18, active site [PS01095] (24-32)
  IPR017853 Glycoside hydrolase superfamily [SSF51445] (1-108)
  IPR050314 Glycosyl hydrolase family 18 [PTHR11177] (1-108)

Organism: NCBI:txid2727405

Radius of gyration: 17.72 Å; chains: 1; bounding box: 53×37×46 Å

Sequence (126 aa):
MAADPSSRAAFVHSSVEVARKFGFNGVDLDWEYPQDSTDMQNLDCLLDEWRVEVGKEAGATGRPPLLLTAAVYYSAFISWPALRAYPSGSISKNLDWINLMNYDYHASGNRRPRELKRHYLTRKVT

Secondary structure (DSSP, 8-state):
-TTSHHHHHHHHHHHHHHHHHTT-SEEEE--S---SHHHHHHHHHHHHHHHHHHHHHHHHH-PPPPEEEEEEESSSEE-SSS-EE--HHHHHHH-SEEEEE---SS-TT--S--------------